Protein AF-A0A3B8W548-F1 (afdb_monomer_lite)

pLDDT: mean 70.8, std 14.79, range [34.06, 85.5]

Secondary structure (DSSP, 8-state):
--HHHHHHHHHHH--S---HHHHHHHHHHHHHHTT--HHHHHHS-HHHHHHHS-SHHHHHHHHHHHHHHHHHH--HHHHHHHHHHHHHHHHHHHHHHHHHH--

Radius of gyration: 14.41 Å; chains: 1; bounding box: 31×33×42 Å

Foldseek 3Di:
DPVLVVLLCVLVVPPDDDDLVVLVVSLQVLQVVLVHHPVCLLPPDLVVSVVSLVDPVSLVSNLSSLVSNCVRPVDPSSVVSNVVSVVVNVVVVVVVVVVVVVD

Structure (mmCIF, N/CA/C/O backbone):
data_AF-A0A3B8W548-F1
#
_entry.id   AF-A0A3B8W548-F1
#
loop_
_atom_site.group_PDB
_atom_site.id
_atom_site.type_symbol
_atom_site.label_atom_id
_atom_site.label_alt_id
_atom_site.label_comp_id
_atom_site.label_asym_id
_atom_site.label_entity_id
_atom_site.label_seq_id
_atom_site.pdbx_PDB_ins_code
_atom_site.Cartn_x
_atom_site.Cartn_y
_atom_site.Cartn_z
_atom_site.occupancy
_atom_site.B_iso_or_equiv
_atom_site.auth_seq_id
_atom_site.auth_comp_id
_atom_site.auth_asym_id
_atom_site.auth_atom_id
_atom_site.pdbx_PDB_model_num
ATOM 1 N N . MET A 1 1 ? -1.388 -16.976 11.060 1.00 41.97 1 MET A N 1
ATOM 2 C CA . MET A 1 1 ? -1.183 -15.549 10.728 1.00 41.97 1 MET A CA 1
ATOM 3 C C . MET A 1 1 ? 0.299 -15.238 10.925 1.00 41.97 1 MET A C 1
ATOM 5 O O . MET A 1 1 ? 0.665 -14.738 11.974 1.00 41.97 1 MET A O 1
ATOM 9 N N . GLU A 1 2 ? 1.157 -15.614 9.970 1.00 41.34 2 GLU A N 1
ATOM 10 C CA . GLU A 1 2 ? 2.631 -15.479 10.090 1.00 41.34 2 GLU A CA 1
ATOM 11 C C . GLU A 1 2 ? 3.285 -14.784 8.874 1.00 41.34 2 GLU A C 1
ATOM 13 O O . GLU A 1 2 ? 4.474 -14.488 8.899 1.00 41.34 2 GLU A O 1
ATOM 18 N N . VAL A 1 3 ? 2.522 -14.485 7.814 1.00 49.03 3 VAL A N 1
ATOM 19 C CA . VAL A 1 3 ? 3.076 -14.093 6.498 1.00 49.03 3 VAL A CA 1
ATOM 20 C C . VAL A 1 3 ? 3.396 -12.593 6.412 1.00 49.03 3 VAL A C 1
ATOM 22 O O . VAL A 1 3 ? 4.478 -12.215 5.963 1.00 49.03 3 VAL A O 1
ATOM 25 N N . VAL A 1 4 ? 2.548 -11.755 7.019 1.00 54.66 4 VAL A N 1
ATOM 26 C CA . VAL A 1 4 ? 2.695 -10.289 7.047 1.00 54.66 4 VAL A CA 1
ATOM 27 C C . VAL A 1 4 ? 4.056 -9.862 7.626 1.00 54.66 4 VAL A C 1
ATOM 29 O O . VAL A 1 4 ? 4.697 -8.946 7.116 1.00 54.66 4 VAL A O 1
ATOM 32 N N . GLY A 1 5 ? 4.564 -10.579 8.635 1.00 51.75 5 GLY A N 1
ATOM 33 C CA . GLY A 1 5 ? 5.861 -10.295 9.256 1.00 51.75 5 GLY A CA 1
ATOM 34 C C . GLY A 1 5 ? 7.064 -10.496 8.328 1.00 51.75 5 GLY A C 1
ATOM 35 O O . GLY A 1 5 ? 8.041 -9.756 8.435 1.00 51.75 5 GLY A O 1
ATOM 36 N N . ALA A 1 6 ? 7.005 -11.449 7.391 1.00 59.28 6 ALA A N 1
ATOM 37 C CA . ALA A 1 6 ? 8.120 -11.748 6.491 1.00 59.28 6 ALA A CA 1
ATOM 38 C C . ALA A 1 6 ? 8.305 -10.662 5.421 1.00 59.28 6 ALA A C 1
ATOM 40 O O . ALA A 1 6 ? 9.438 -10.311 5.086 1.00 59.28 6 ALA A O 1
ATOM 41 N N . VAL A 1 7 ? 7.207 -10.094 4.918 1.00 57.03 7 VAL A N 1
ATOM 42 C CA . VAL A 1 7 ? 7.255 -9.009 3.930 1.00 57.03 7 VAL A CA 1
ATOM 43 C C . VAL A 1 7 ? 7.630 -7.682 4.580 1.00 57.03 7 VAL A C 1
ATOM 45 O O . VAL A 1 7 ? 8.486 -6.980 4.050 1.00 57.03 7 VAL A O 1
ATOM 48 N N . ILE A 1 8 ? 7.136 -7.400 5.790 1.00 58.91 8 ILE A N 1
ATOM 49 C CA . ILE A 1 8 ? 7.616 -6.271 6.606 1.00 58.91 8 ILE A CA 1
ATOM 50 C C . ILE A 1 8 ? 9.113 -6.404 6.886 1.00 58.91 8 ILE A C 1
ATOM 52 O O . ILE A 1 8 ? 9.860 -5.444 6.729 1.00 58.91 8 ILE A O 1
ATOM 56 N N . ALA A 1 9 ? 9.580 -7.597 7.259 1.00 58.41 9 ALA A N 1
ATOM 57 C CA . ALA A 1 9 ? 10.995 -7.827 7.518 1.00 58.41 9 ALA A CA 1
ATOM 58 C C . ALA A 1 9 ? 11.854 -7.628 6.261 1.00 58.41 9 ALA A C 1
ATOM 60 O O . ALA A 1 9 ? 12.977 -7.155 6.393 1.00 58.41 9 ALA A O 1
ATOM 61 N N . LYS A 1 10 ? 11.349 -7.941 5.056 1.00 57.44 10 LYS A N 1
ATOM 62 C CA . LYS A 1 10 ? 12.020 -7.621 3.782 1.00 57.44 10 LYS A CA 1
ATOM 63 C C . LYS A 1 10 ? 12.038 -6.112 3.508 1.00 57.44 10 LYS A C 1
ATOM 65 O O . LYS A 1 10 ? 13.096 -5.589 3.171 1.00 57.44 10 LYS A O 1
ATOM 70 N N . ILE A 1 11 ? 10.911 -5.425 3.716 1.00 59.72 11 ILE A N 1
ATOM 71 C CA . ILE A 1 11 ? 10.766 -3.962 3.588 1.00 59.72 11 ILE A CA 1
ATOM 72 C C . ILE A 1 11 ? 11.754 -3.237 4.519 1.00 59.72 11 ILE A C 1
ATOM 74 O O . ILE A 1 11 ? 12.483 -2.360 4.068 1.00 59.72 11 ILE A O 1
ATOM 78 N N . PHE A 1 12 ? 11.846 -3.654 5.786 1.00 55.06 12 PHE A N 1
ATOM 79 C CA . PHE A 1 12 ? 12.745 -3.064 6.787 1.00 55.06 12 PHE A CA 1
ATOM 80 C C . PHE A 1 12 ? 14.211 -3.509 6.652 1.00 55.06 12 PHE A C 1
ATOM 82 O O . PHE A 1 12 ? 15.111 -2.745 6.999 1.00 55.06 12 PHE A O 1
ATOM 89 N N . LYS A 1 13 ? 14.496 -4.731 6.166 1.00 53.56 13 LYS A N 1
ATOM 90 C CA . LYS A 1 13 ? 15.885 -5.188 5.935 1.00 53.56 13 LYS A CA 1
ATOM 91 C C . LYS A 1 13 ? 16.567 -4.456 4.791 1.00 53.56 13 LYS A C 1
ATOM 93 O O . LYS A 1 13 ? 17.797 -4.413 4.767 1.00 53.56 13 LYS A O 1
ATOM 98 N N . LEU A 1 14 ? 15.806 -3.895 3.858 1.00 52.28 14 LEU A N 1
ATOM 99 C CA . LEU A 1 14 ? 16.351 -3.046 2.811 1.00 52.28 14 LEU A CA 1
ATOM 100 C C . LEU A 1 14 ? 16.691 -1.679 3.395 1.00 52.28 14 LEU A C 1
ATOM 102 O O . LEU A 1 14 ? 15.960 -0.707 3.286 1.00 52.28 14 LEU A O 1
ATOM 106 N N . SER A 1 15 ? 17.859 -1.602 4.023 1.00 47.72 15 SER A N 1
ATOM 107 C CA . SER A 1 15 ? 18.573 -0.338 4.167 1.00 47.72 15 SER A CA 1
ATOM 108 C C . SER A 1 15 ? 18.924 0.153 2.752 1.00 47.72 15 SER A C 1
ATOM 110 O O . SER A 1 15 ? 19.820 -0.386 2.111 1.00 47.72 15 SER A O 1
ATOM 112 N N . PHE A 1 16 ? 18.132 1.100 2.239 1.00 57.56 16 PHE A N 1
ATOM 113 C CA . PHE A 1 16 ? 18.049 1.526 0.832 1.00 57.56 16 PHE A CA 1
ATOM 114 C C . PHE A 1 16 ? 19.386 1.963 0.214 1.00 57.56 16 PHE A C 1
ATOM 116 O O . PHE A 1 16 ? 19.885 3.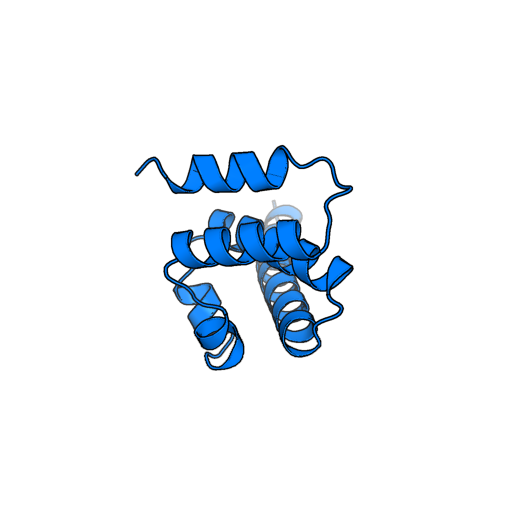047 0.523 1.00 57.56 16 PHE A O 1
ATOM 123 N N . PRO A 1 17 ? 19.904 1.175 -0.747 1.00 53.16 17 PRO A N 1
ATOM 124 C CA . PRO A 1 17 ? 19.848 1.578 -2.153 1.00 53.16 17 PRO A CA 1
ATOM 125 C C . PRO A 1 17 ? 19.493 0.387 -3.070 1.00 53.16 17 PRO A C 1
ATOM 127 O O . PRO A 1 17 ? 20.375 -0.314 -3.550 1.00 53.16 17 PRO A O 1
ATOM 130 N N . GLY A 1 18 ? 18.198 0.163 -3.318 1.00 57.16 18 GLY A N 1
ATOM 131 C CA . GLY A 1 18 ? 17.718 -0.831 -4.291 1.00 57.16 18 GLY A CA 1
ATOM 132 C C . GLY A 1 18 ? 17.405 -0.222 -5.664 1.00 57.16 18 GLY A C 1
ATOM 133 O O . GLY A 1 18 ? 17.047 0.963 -5.759 1.00 57.16 18 GLY A O 1
ATOM 134 N N . ASP A 1 19 ? 17.544 -1.040 -6.709 1.00 73.31 19 ASP A N 1
ATOM 135 C CA . ASP A 1 19 ? 17.179 -0.741 -8.099 1.00 73.31 19 ASP A CA 1
ATOM 136 C C . ASP A 1 19 ? 15.659 -0.586 -8.275 1.00 73.31 19 ASP A C 1
ATOM 138 O O . ASP A 1 19 ? 14.864 -1.101 -7.484 1.00 73.31 19 ASP A O 1
ATOM 142 N N . LYS A 1 20 ? 15.229 0.129 -9.323 1.00 75.88 20 LYS A N 1
ATOM 143 C CA . LYS A 1 20 ? 13.802 0.424 -9.558 1.00 75.88 20 LYS A CA 1
ATOM 144 C C . LYS A 1 20 ? 12.956 -0.853 -9.675 1.00 75.88 20 LYS A C 1
ATOM 146 O O . LYS A 1 20 ? 11.886 -0.918 -9.073 1.00 75.88 20 LYS A O 1
ATOM 151 N N . ASP A 1 21 ? 13.441 -1.854 -10.405 1.00 80.12 21 ASP A N 1
ATOM 152 C CA . ASP A 1 21 ? 12.778 -3.154 -10.585 1.00 80.12 21 ASP A CA 1
ATOM 153 C C . ASP A 1 21 ? 12.645 -3.946 -9.276 1.00 80.12 21 ASP A C 1
ATOM 155 O O . ASP A 1 21 ? 11.636 -4.613 -9.030 1.00 80.12 21 ASP A O 1
ATOM 159 N N . GLU A 1 22 ? 13.641 -3.842 -8.396 1.00 77.81 22 GLU A N 1
ATOM 160 C CA . GLU A 1 22 ? 13.626 -4.522 -7.103 1.00 77.81 22 GLU A CA 1
ATOM 161 C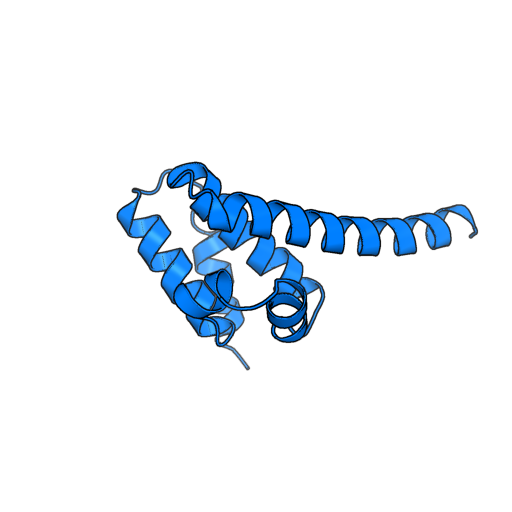 C . GLU A 1 22 ? 12.551 -3.911 -6.196 1.00 77.81 22 GLU A C 1
ATOM 163 O O . GLU A 1 22 ? 11.717 -4.619 -5.628 1.00 77.81 22 GLU A O 1
ATOM 168 N N . ILE A 1 23 ? 12.493 -2.578 -6.158 1.00 78.12 23 ILE A N 1
ATOM 169 C CA . ILE A 1 23 ? 11.476 -1.825 -5.417 1.00 78.12 23 ILE A CA 1
ATOM 170 C C . ILE A 1 23 ? 10.077 -2.096 -5.971 1.00 78.12 23 ILE A C 1
ATOM 172 O O . ILE A 1 23 ? 9.128 -2.246 -5.203 1.00 78.12 23 ILE A O 1
ATOM 176 N N . GLU A 1 24 ? 9.933 -2.215 -7.290 1.00 82.56 24 GLU A N 1
ATOM 177 C CA . GLU A 1 24 ? 8.671 -2.598 -7.917 1.00 82.56 24 GLU A CA 1
ATOM 178 C C . GLU A 1 24 ? 8.219 -4.011 -7.526 1.00 82.56 24 GLU A C 1
ATOM 180 O O . GLU A 1 24 ? 7.030 -4.233 -7.259 1.00 82.56 24 GLU A O 1
ATOM 185 N N . THR A 1 25 ? 9.158 -4.950 -7.443 1.00 83.00 25 THR A N 1
ATOM 186 C CA . THR A 1 25 ? 8.883 -6.321 -7.011 1.00 83.00 25 THR A CA 1
ATOM 187 C C . THR A 1 25 ? 8.394 -6.339 -5.566 1.00 83.00 25 THR A C 1
ATOM 189 O O . THR A 1 25 ? 7.312 -6.857 -5.297 1.00 83.00 25 THR A O 1
ATOM 192 N N . ILE A 1 26 ? 9.120 -5.690 -4.651 1.00 78.38 26 ILE A N 1
ATOM 193 C CA . ILE A 1 26 ? 8.762 -5.612 -3.225 1.00 78.38 26 ILE A CA 1
ATOM 194 C C . ILE A 1 26 ? 7.419 -4.916 -3.030 1.00 78.38 26 ILE A C 1
ATOM 196 O O . ILE A 1 26 ? 6.601 -5.365 -2.232 1.00 78.38 26 ILE A O 1
ATOM 200 N N . PHE A 1 27 ? 7.165 -3.842 -3.778 1.00 83.00 27 PHE A N 1
ATOM 201 C CA . PHE A 1 27 ? 5.885 -3.146 -3.749 1.00 83.00 27 PHE A CA 1
ATOM 202 C C . PHE A 1 27 ? 4.736 -4.063 -4.174 1.00 83.00 27 PHE A C 1
ATOM 204 O O . PHE A 1 27 ? 3.704 -4.123 -3.511 1.00 83.00 27 PHE A O 1
ATOM 211 N N . THR A 1 28 ? 4.928 -4.828 -5.248 1.00 83.25 28 THR A N 1
ATOM 212 C CA . THR A 1 28 ? 3.920 -5.763 -5.759 1.00 83.25 28 THR A CA 1
ATOM 213 C C . THR A 1 28 ? 3.695 -6.944 -4.811 1.00 83.25 28 THR A C 1
ATOM 215 O O . THR A 1 28 ? 2.552 -7.354 -4.618 1.00 83.25 28 THR A O 1
ATOM 218 N N . GLU A 1 29 ? 4.752 -7.485 -4.200 1.00 83.00 29 GLU A N 1
ATOM 219 C CA . GLU A 1 29 ? 4.636 -8.515 -3.160 1.00 83.00 29 GLU A CA 1
ATOM 220 C C . GLU A 1 29 ? 3.925 -7.971 -1.915 1.00 83.00 29 GLU A C 1
ATOM 222 O O . GLU A 1 29 ? 2.989 -8.595 -1.426 1.00 83.00 29 GLU A O 1
ATOM 227 N N . GLY A 1 30 ? 4.299 -6.774 -1.455 1.00 79.38 30 GLY A N 1
ATOM 228 C CA . GLY A 1 30 ? 3.656 -6.095 -0.334 1.00 79.38 30 GLY A CA 1
ATOM 229 C C . GLY A 1 30 ? 2.169 -5.869 -0.561 1.00 79.38 30 GLY A C 1
ATOM 230 O O . GLY A 1 30 ? 1.372 -6.179 0.312 1.00 79.38 30 GLY A O 1
ATOM 231 N N . LEU A 1 31 ? 1.770 -5.418 -1.751 1.00 83.88 31 LEU A N 1
ATOM 232 C CA . LEU A 1 31 ? 0.358 -5.266 -2.102 1.00 83.88 31 LEU A CA 1
ATOM 233 C C . LEU A 1 31 ? -0.423 -6.579 -1.973 1.00 83.88 31 LEU A C 1
ATOM 235 O O . LEU A 1 31 ? -1.505 -6.581 -1.388 1.00 83.88 31 LEU A O 1
ATOM 239 N N . LYS A 1 32 ? 0.138 -7.693 -2.460 1.00 82.19 32 LYS A N 1
ATOM 240 C CA . LYS A 1 32 ? -0.508 -9.011 -2.376 1.00 82.19 32 LYS A CA 1
ATOM 241 C C . LYS A 1 32 ? -0.749 -9.452 -0.934 1.00 82.19 32 LYS A C 1
ATOM 243 O O . LYS A 1 32 ? -1.790 -10.039 -0.662 1.00 82.19 32 LYS A O 1
ATOM 248 N N . GLU A 1 33 ? 0.157 -9.128 -0.012 1.00 78.31 33 GLU A N 1
ATOM 249 C CA . GLU A 1 33 ? -0.018 -9.432 1.417 1.00 78.31 33 GLU A CA 1
ATOM 250 C C . GLU A 1 33 ? -1.206 -8.702 2.049 1.00 78.31 33 GLU A C 1
ATOM 252 O O . GLU A 1 33 ? -1.803 -9.195 3.005 1.00 78.31 33 GLU A O 1
ATOM 257 N N . PHE A 1 34 ? -1.561 -7.534 1.514 1.00 75.38 34 PHE A N 1
ATOM 258 C CA . PHE A 1 34 ? -2.727 -6.765 1.944 1.00 75.38 34 PHE A CA 1
ATOM 259 C C . PHE A 1 34 ? -3.989 -7.083 1.130 1.00 75.38 34 PHE A C 1
ATOM 261 O O . PHE A 1 34 ? -4.980 -6.366 1.254 1.00 75.38 34 PHE A O 1
ATOM 268 N N . ASP A 1 35 ? -3.973 -8.128 0.293 1.00 80.19 35 ASP A N 1
ATOM 269 C CA . ASP A 1 35 ? -5.065 -8.445 -0.639 1.00 80.19 35 ASP A CA 1
ATOM 270 C C . ASP A 1 35 ? -5.410 -7.242 -1.548 1.00 80.19 35 ASP A C 1
ATOM 272 O O . ASP A 1 35 ? -6.568 -6.901 -1.823 1.00 80.19 35 ASP A O 1
ATOM 276 N N . LEU A 1 36 ? -4.358 -6.537 -1.967 1.00 83.56 36 LEU A N 1
ATOM 277 C CA . LEU A 1 36 ? -4.395 -5.371 -2.836 1.00 83.56 36 LEU A CA 1
ATOM 278 C C . LEU A 1 36 ? -3.564 -5.638 -4.094 1.00 83.56 36 LEU A C 1
ATOM 280 O O . LEU A 1 36 ? -2.661 -6.473 -4.137 1.00 83.56 36 LEU A O 1
ATOM 284 N N . SER A 1 37 ? -3.866 -4.897 -5.153 1.00 84.75 37 SER A N 1
ATOM 285 C CA . SER A 1 37 ? -3.111 -4.926 -6.404 1.00 84.75 37 SER A CA 1
ATOM 286 C C . SER A 1 37 ? -2.815 -3.505 -6.869 1.00 84.75 37 SER A C 1
ATOM 288 O O . SER A 1 37 ? -3.478 -2.564 -6.431 1.00 84.75 37 SER A O 1
ATOM 290 N N . LYS A 1 38 ? -1.834 -3.342 -7.770 1.00 79.25 38 LYS A N 1
ATOM 291 C CA . LYS A 1 38 ? -1.512 -2.035 -8.372 1.00 79.25 38 LYS A CA 1
ATOM 292 C C . LYS A 1 38 ? -2.724 -1.404 -9.063 1.00 79.25 38 LYS A C 1
ATOM 294 O O . LYS A 1 38 ? -2.868 -0.189 -9.043 1.00 79.25 38 LYS A O 1
ATOM 299 N N . ASP A 1 39 ? -3.585 -2.230 -9.648 1.00 81.75 39 ASP A N 1
ATOM 300 C CA . ASP A 1 39 ? -4.828 -1.776 -10.264 1.00 81.75 39 ASP A CA 1
ATOM 301 C C . ASP A 1 39 ? -5.812 -1.311 -9.189 1.00 81.75 39 ASP A C 1
ATOM 303 O O . ASP A 1 39 ? -6.267 -0.173 -9.214 1.00 81.75 39 ASP A O 1
ATOM 307 N N . SER A 1 40 ? -6.024 -2.134 -8.157 1.00 80.81 40 SER A N 1
ATOM 308 C CA . SER A 1 40 ? -6.930 -1.814 -7.051 1.00 80.81 40 SER A CA 1
ATOM 309 C C . SER A 1 40 ? -6.562 -0.510 -6.347 1.00 80.81 40 SER A C 1
ATOM 311 O O . SER A 1 40 ? -7.440 0.291 -6.078 1.00 80.81 40 SER A O 1
ATOM 313 N N . ILE A 1 41 ? -5.285 -0.246 -6.075 1.00 80.88 41 ILE A N 1
ATOM 314 C CA . ILE A 1 41 ? -4.877 1.006 -5.410 1.00 80.88 41 ILE A CA 1
ATOM 315 C C . ILE A 1 41 ? -5.005 2.246 -6.307 1.00 80.88 41 ILE A C 1
ATOM 317 O O . ILE A 1 41 ? -4.972 3.361 -5.793 1.00 80.88 41 ILE A O 1
ATOM 321 N N . ARG A 1 42 ? -5.119 2.060 -7.629 1.00 78.69 42 ARG A N 1
ATOM 322 C CA . ARG A 1 42 ? -5.342 3.134 -8.607 1.00 78.69 42 ARG A CA 1
ATOM 323 C C . ARG A 1 42 ? -6.826 3.376 -8.857 1.00 78.69 42 ARG A C 1
ATOM 325 O O . ARG A 1 42 ? -7.228 4.511 -9.084 1.00 78.69 42 ARG A O 1
ATOM 332 N N . THR A 1 43 ? -7.636 2.319 -8.830 1.00 81.75 43 THR A N 1
ATOM 333 C CA . THR A 1 43 ? -9.070 2.391 -9.129 1.00 81.75 43 THR A CA 1
ATOM 334 C C . THR A 1 43 ? -9.934 2.581 -7.890 1.00 81.75 43 THR A C 1
ATOM 336 O O . THR A 1 43 ? -10.994 3.197 -7.980 1.00 81.75 43 THR A O 1
ATOM 339 N N . LEU A 1 44 ? -9.530 2.018 -6.748 1.00 80.00 44 LEU A N 1
ATOM 340 C CA . LEU A 1 44 ? -10.3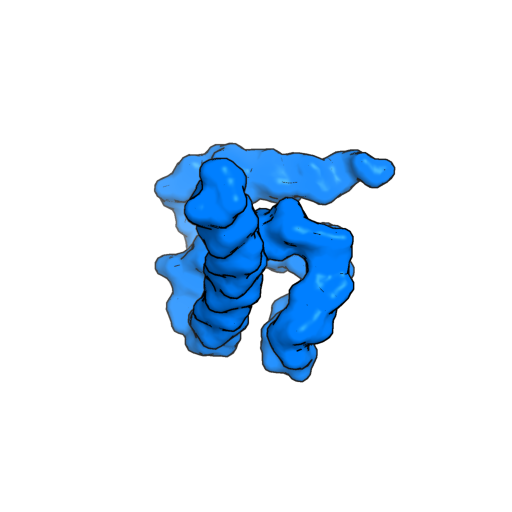04 2.096 -5.515 1.00 80.00 44 LEU A CA 1
ATOM 341 C C . LEU A 1 44 ? -10.073 3.439 -4.819 1.00 80.00 44 LEU A C 1
ATOM 343 O O . LEU A 1 44 ? -8.957 3.970 -4.824 1.00 80.00 44 LEU A O 1
ATOM 347 N N . PRO A 1 45 ? -11.107 3.980 -4.159 1.00 81.75 45 PRO A N 1
ATOM 348 C CA . PRO A 1 45 ? -10.927 5.116 -3.280 1.00 81.75 45 PRO A CA 1
ATOM 349 C C . PRO A 1 45 ? -9.988 4.746 -2.129 1.00 81.75 45 PRO A C 1
ATOM 351 O O . PRO A 1 45 ? -10.035 3.646 -1.580 1.00 81.75 45 PRO A O 1
ATOM 354 N N . VAL A 1 46 ? -9.139 5.698 -1.738 1.00 77.56 46 VAL A N 1
ATOM 355 C CA . VAL A 1 46 ? -8.145 5.501 -0.672 1.00 77.56 46 VAL A CA 1
ATOM 356 C C . VAL A 1 46 ? -8.790 5.026 0.628 1.00 77.56 46 VAL A C 1
ATOM 358 O O . VAL A 1 46 ? -8.221 4.186 1.311 1.00 77.56 46 VAL A O 1
ATOM 361 N N . ASP A 1 47 ? -9.993 5.494 0.944 1.00 78.06 47 ASP A N 1
ATOM 362 C CA . ASP A 1 47 ? -10.735 5.063 2.128 1.00 78.06 47 ASP A CA 1
ATOM 363 C C . ASP A 1 47 ? -11.068 3.561 2.110 1.00 78.06 47 ASP A C 1
ATOM 365 O O . ASP A 1 47 ? -11.009 2.916 3.152 1.00 78.06 47 ASP A O 1
ATOM 369 N N . GLU A 1 48 ? -11.328 2.966 0.940 1.00 83.25 48 GLU A N 1
ATOM 370 C CA . GLU A 1 48 ? -11.512 1.512 0.815 1.00 83.25 48 GLU A CA 1
ATOM 371 C C . GLU A 1 48 ? -10.194 0.750 0.933 1.00 83.25 48 GLU A C 1
ATOM 373 O O . GLU A 1 48 ? -10.150 -0.318 1.545 1.00 83.25 48 GLU A O 1
ATOM 378 N N . VAL A 1 49 ? -9.106 1.311 0.396 1.00 82.38 49 VAL A N 1
ATOM 379 C CA . VAL A 1 49 ? -7.758 0.762 0.594 1.00 82.38 49 VAL A CA 1
ATOM 380 C C . VAL A 1 49 ? -7.432 0.736 2.088 1.00 82.38 49 VAL A C 1
ATOM 382 O O . VAL A 1 49 ? -6.996 -0.286 2.603 1.00 82.38 49 VAL A O 1
ATOM 385 N N . ILE A 1 50 ? -7.718 1.820 2.808 1.00 76.25 50 ILE A N 1
ATOM 386 C CA . ILE A 1 50 ? -7.526 1.916 4.258 1.00 76.25 50 ILE A CA 1
ATOM 387 C C . ILE A 1 50 ? -8.456 0.963 5.008 1.00 76.25 50 ILE A C 1
ATOM 389 O O . ILE A 1 50 ? -8.008 0.303 5.934 1.00 76.25 50 ILE A O 1
ATOM 393 N N . ALA A 1 51 ? -9.720 0.834 4.603 1.00 80.50 51 ALA A N 1
ATOM 394 C CA . ALA A 1 51 ? -10.647 -0.113 5.220 1.00 80.50 51 ALA A CA 1
ATOM 395 C C . ALA A 1 51 ? -10.196 -1.575 5.042 1.00 80.50 51 ALA A C 1
ATOM 397 O O . ALA A 1 51 ? -10.403 -2.394 5.938 1.00 80.50 51 ALA A O 1
ATOM 398 N N . LYS A 1 52 ? -9.546 -1.901 3.914 1.00 78.44 52 LYS A N 1
ATOM 399 C CA . LYS A 1 52 ? -8.885 -3.199 3.689 1.00 78.44 52 LYS A CA 1
ATOM 400 C C . LYS A 1 52 ? -7.654 -3.390 4.578 1.00 78.44 52 LYS A C 1
ATOM 402 O O . LYS A 1 52 ? -7.384 -4.508 5.016 1.00 78.44 52 LYS A O 1
ATOM 407 N N . LEU A 1 53 ? -6.924 -2.315 4.873 1.00 76.50 53 LEU A N 1
ATOM 408 C CA . LEU A 1 53 ? -5.832 -2.299 5.845 1.00 76.50 53 LEU A CA 1
ATO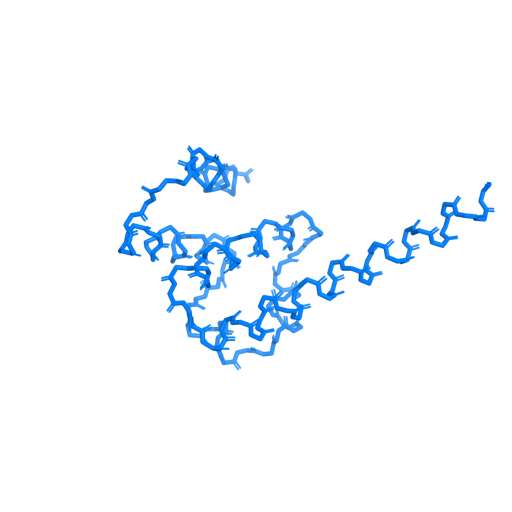M 409 C C . LEU A 1 53 ? -6.438 -2.312 7.257 1.00 76.50 53 LEU A C 1
ATOM 411 O O . LEU A 1 53 ? -6.546 -1.284 7.916 1.00 76.50 53 LEU A O 1
ATOM 415 N N . GLY A 1 54 ? -6.858 -3.494 7.710 1.00 66.31 54 GLY A N 1
ATOM 416 C CA . GLY A 1 54 ? -7.610 -3.764 8.945 1.00 66.31 54 GLY A CA 1
ATOM 417 C C . GLY A 1 54 ? -6.992 -3.334 10.289 1.00 66.31 54 GLY A C 1
ATOM 418 O O . GLY A 1 54 ? -7.398 -3.848 11.331 1.00 66.31 54 GLY A O 1
ATOM 419 N N . GLY A 1 55 ? -6.041 -2.396 10.318 1.00 73.50 55 GLY A N 1
ATOM 420 C CA . GLY A 1 55 ? -5.529 -1.789 11.539 1.00 73.50 55 GLY A CA 1
ATOM 421 C C . GLY A 1 55 ? -4.484 -0.695 11.311 1.00 73.50 55 GLY A C 1
ATOM 422 O O . GLY A 1 55 ? -3.821 -0.623 10.276 1.00 73.50 55 GLY A O 1
ATOM 423 N N . LYS A 1 56 ? -4.276 0.130 12.347 1.00 75.31 56 LYS A N 1
ATOM 424 C CA . LYS A 1 56 ? -3.290 1.229 12.365 1.00 75.31 56 LYS A CA 1
ATOM 425 C C . LYS A 1 56 ? -1.877 0.770 11.980 1.00 75.31 56 LYS A C 1
ATOM 427 O O . LYS A 1 56 ? -1.219 1.434 11.1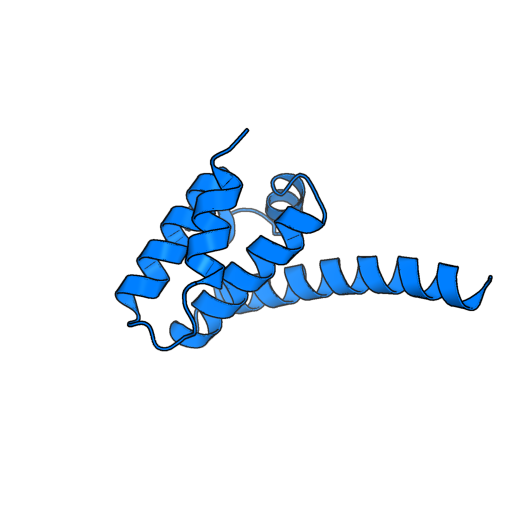94 1.00 75.31 56 LYS A O 1
ATOM 432 N N . GLN A 1 57 ? -1.441 -0.391 12.472 1.00 74.69 57 GLN A N 1
ATOM 433 C CA . GLN A 1 57 ? -0.114 -0.930 12.163 1.00 74.69 57 GLN A CA 1
ATOM 434 C C . GLN A 1 57 ? 0.036 -1.285 10.674 1.00 74.69 57 GLN A C 1
ATOM 436 O O . GLN A 1 57 ? 1.062 -0.986 10.073 1.00 74.69 57 GLN A O 1
ATOM 441 N N . GLN A 1 58 ? -0.993 -1.873 10.054 1.00 76.81 58 GLN A N 1
ATOM 442 C CA . GLN A 1 58 ? -0.994 -2.176 8.617 1.00 76.81 58 GLN A CA 1
ATOM 443 C C . GLN A 1 58 ? -1.016 -0.895 7.784 1.00 76.81 58 GLN A C 1
ATOM 445 O O . GLN A 1 58 ? -0.317 -0.814 6.779 1.00 76.81 58 GLN A O 1
ATOM 450 N N . LEU A 1 59 ? -1.756 0.120 8.237 1.00 81.06 59 LEU A N 1
ATOM 451 C CA . LEU A 1 59 ? -1.766 1.442 7.624 1.00 81.06 59 LEU A CA 1
ATOM 452 C C . LEU A 1 59 ? -0.377 2.099 7.655 1.00 81.06 59 LEU A C 1
ATOM 454 O O . LEU A 1 59 ? 0.069 2.612 6.632 1.00 81.06 59 LEU A O 1
ATOM 458 N N . GLU A 1 60 ? 0.325 2.061 8.791 1.00 79.00 60 GLU A N 1
ATOM 459 C CA . GLU A 1 60 ? 1.693 2.590 8.927 1.00 79.00 60 GLU A CA 1
ATOM 460 C C . GLU A 1 60 ? 2.660 1.896 7.959 1.00 79.00 60 GLU A C 1
ATOM 462 O O . GLU A 1 60 ? 3.339 2.560 7.176 1.00 79.00 60 GLU A O 1
ATOM 467 N N . LEU A 1 61 ? 2.641 0.563 7.934 1.00 77.50 61 LEU A N 1
ATOM 468 C CA . LEU A 1 61 ? 3.483 -0.249 7.052 1.00 77.50 61 LEU A CA 1
ATOM 469 C C . LEU A 1 61 ? 3.193 -0.009 5.571 1.00 77.50 61 LEU A C 1
ATOM 471 O O . LEU A 1 61 ? 4.108 0.137 4.762 1.00 77.50 61 LEU A O 1
ATOM 475 N N . PHE A 1 62 ? 1.914 0.050 5.211 1.00 82.25 62 PHE A N 1
ATOM 476 C CA . PHE A 1 62 ? 1.495 0.309 3.843 1.00 82.25 62 PHE A CA 1
ATOM 477 C C . PHE A 1 62 ? 1.884 1.719 3.394 1.00 82.25 62 PHE A C 1
ATOM 479 O O . PHE A 1 62 ? 2.353 1.914 2.275 1.00 82.25 62 PHE A O 1
ATOM 486 N N . THR A 1 63 ? 1.757 2.706 4.281 1.00 82.94 63 THR A N 1
ATOM 487 C CA . THR A 1 63 ? 2.182 4.084 4.003 1.00 82.94 63 THR A CA 1
ATOM 488 C C . THR A 1 63 ? 3.680 4.161 3.737 1.00 82.94 63 THR A C 1
ATOM 490 O O . THR A 1 63 ? 4.111 4.870 2.823 1.00 82.94 63 THR A O 1
ATOM 493 N N . GLU A 1 64 ? 4.481 3.418 4.498 1.00 80.56 64 GLU A N 1
ATOM 494 C CA . GLU A 1 64 ? 5.929 3.352 4.315 1.00 80.56 64 GLU A CA 1
ATOM 495 C C . GLU A 1 64 ? 6.299 2.673 2.985 1.00 80.56 64 GLU A C 1
ATOM 497 O O . GLU A 1 64 ? 7.091 3.214 2.210 1.00 80.56 64 GLU A O 1
ATOM 502 N N . LEU A 1 65 ? 5.628 1.564 2.656 1.00 81.44 65 LEU A N 1
ATOM 503 C CA . LEU A 1 65 ? 5.762 0.849 1.384 1.00 81.44 65 LEU A CA 1
ATOM 504 C C . LEU A 1 65 ? 5.443 1.746 0.173 1.00 81.44 65 LEU A C 1
ATOM 506 O O . LEU A 1 65 ? 6.215 1.809 -0.786 1.00 81.44 65 LEU A O 1
ATOM 510 N N . VAL A 1 66 ? 4.330 2.484 0.221 1.00 83.44 66 VAL A N 1
ATOM 511 C CA . VAL A 1 66 ? 3.950 3.434 -0.837 1.00 83.44 66 VAL A CA 1
ATOM 512 C C . VAL A 1 66 ? 4.949 4.590 -0.910 1.00 83.44 66 VAL A C 1
ATOM 514 O O . VAL A 1 66 ? 5.369 4.971 -2.001 1.00 83.44 66 VAL A O 1
ATOM 517 N N . THR A 1 67 ? 5.387 5.130 0.232 1.00 83.06 67 THR A N 1
ATOM 518 C CA . THR A 1 67 ? 6.367 6.231 0.283 1.00 83.06 67 THR A CA 1
ATOM 519 C C . THR A 1 67 ? 7.688 5.843 -0.377 1.00 83.06 67 THR A C 1
ATOM 521 O O . THR A 1 67 ? 8.257 6.625 -1.143 1.00 83.06 67 THR A O 1
ATOM 524 N N . MET A 1 68 ? 8.155 4.626 -0.122 1.00 78.81 68 MET A N 1
ATOM 525 C CA . MET A 1 68 ? 9.356 4.063 -0.724 1.00 78.81 68 MET A CA 1
ATOM 526 C C . MET A 1 68 ? 9.231 3.937 -2.245 1.00 78.81 68 MET A C 1
ATOM 528 O O . MET A 1 68 ? 10.098 4.420 -2.977 1.00 78.81 68 MET A O 1
ATOM 532 N N . TYR A 1 69 ? 8.141 3.331 -2.724 1.00 81.75 69 TYR A N 1
ATOM 533 C CA . TYR A 1 69 ? 7.904 3.150 -4.155 1.00 81.75 69 TYR A CA 1
ATOM 534 C C . TYR A 1 69 ? 7.810 4.496 -4.882 1.00 81.75 69 TYR A C 1
ATOM 536 O O . TYR A 1 69 ? 8.461 4.704 -5.908 1.00 81.75 69 TYR A O 1
ATOM 544 N N . VAL A 1 70 ? 7.061 5.447 -4.321 1.00 82.81 70 VAL A N 1
ATOM 545 C CA . VAL A 1 70 ? 6.895 6.795 -4.878 1.00 82.81 70 VAL A CA 1
ATOM 546 C C . VAL A 1 70 ? 8.218 7.550 -4.940 1.00 82.81 70 VAL A C 1
ATOM 548 O O . VAL A 1 70 ? 8.510 8.171 -5.957 1.00 82.81 70 VAL A O 1
ATOM 551 N N . SER A 1 71 ? 9.058 7.445 -3.907 1.00 79.31 71 SER A N 1
ATOM 552 C CA . SER A 1 71 ? 10.361 8.130 -3.863 1.00 79.31 71 SER A CA 1
ATOM 553 C C . SER A 1 71 ? 11.313 7.696 -4.985 1.00 79.31 71 SER A C 1
ATOM 555 O O . SER A 1 71 ? 12.293 8.382 -5.267 1.00 79.31 71 SER A O 1
ATOM 557 N N . LYS A 1 72 ? 11.048 6.548 -5.620 1.00 79.69 72 LYS A N 1
ATOM 558 C CA . LYS A 1 72 ? 11.901 5.949 -6.656 1.00 79.69 72 LYS A CA 1
ATOM 559 C C . LYS A 1 72 ? 11.268 5.955 -8.038 1.00 79.69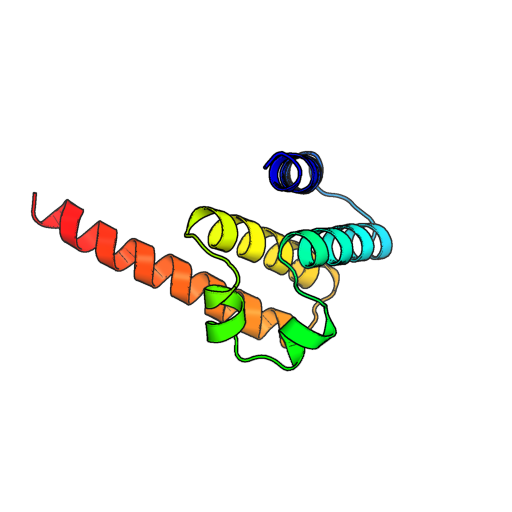 72 LYS A C 1
ATOM 561 O O . LYS A 1 72 ? 11.980 6.050 -9.033 1.00 79.69 72 LYS A O 1
ATOM 566 N N . THR A 1 73 ? 9.945 5.871 -8.107 1.00 78.75 73 THR A N 1
ATOM 567 C CA . THR A 1 73 ? 9.203 5.852 -9.372 1.00 78.75 73 THR A CA 1
ATOM 568 C C . THR A 1 73 ? 8.641 7.212 -9.767 1.00 78.75 73 THR A C 1
ATOM 570 O O . THR A 1 73 ? 8.383 7.411 -10.950 1.00 78.75 73 THR A O 1
ATOM 573 N N . ASN A 1 74 ? 8.488 8.144 -8.816 1.00 78.50 74 ASN A N 1
ATOM 574 C CA . ASN A 1 74 ? 7.760 9.405 -8.992 1.00 78.50 74 ASN A CA 1
ATOM 575 C C . ASN A 1 74 ? 6.357 9.207 -9.600 1.00 78.50 74 ASN A C 1
ATOM 577 O O . ASN A 1 74 ? 5.893 10.033 -10.383 1.00 78.50 74 ASN A O 1
ATOM 581 N N . ASP A 1 75 ? 5.689 8.100 -9.262 1.00 80.62 75 ASP A N 1
ATOM 582 C CA . ASP A 1 75 ? 4.343 7.793 -9.750 1.00 80.62 75 ASP A CA 1
ATOM 583 C C . ASP A 1 75 ? 3.318 8.800 -9.163 1.00 80.62 75 ASP A C 1
ATOM 585 O O . ASP A 1 75 ? 3.177 8.884 -7.935 1.00 80.62 75 ASP A O 1
ATOM 589 N N . PRO A 1 76 ? 2.636 9.607 -10.003 1.00 78.88 76 PRO A N 1
ATOM 590 C CA . PRO A 1 76 ? 1.745 10.675 -9.548 1.00 78.88 76 PRO A CA 1
ATOM 591 C C . PRO A 1 76 ? 0.453 10.161 -8.903 1.00 78.88 76 PRO A C 1
ATOM 593 O O . PRO A 1 76 ? -0.054 10.799 -7.977 1.00 78.88 76 PRO A O 1
ATOM 596 N N . ASP A 1 77 ? -0.052 9.001 -9.325 1.00 75.25 77 ASP A N 1
ATOM 597 C CA . ASP A 1 77 ? -1.248 8.388 -8.740 1.00 75.25 77 ASP A CA 1
ATOM 598 C C . ASP A 1 77 ? -0.968 7.931 -7.302 1.00 75.25 77 ASP A C 1
ATOM 600 O O . ASP A 1 77 ? -1.779 8.112 -6.389 1.00 75.25 77 ASP A O 1
ATOM 604 N N . LEU A 1 78 ? 0.240 7.413 -7.068 1.00 81.44 78 LEU A N 1
ATOM 605 C CA . LEU A 1 78 ? 0.670 6.979 -5.744 1.00 81.44 78 LEU A CA 1
ATOM 606 C C . LEU A 1 78 ? 1.177 8.124 -4.858 1.00 81.44 78 LEU A C 1
ATOM 608 O O . LEU A 1 78 ? 1.139 7.991 -3.634 1.00 81.44 78 LEU A O 1
ATOM 612 N N . LEU A 1 79 ? 1.592 9.262 -5.427 1.00 83.38 79 LEU A N 1
ATOM 613 C CA . LEU A 1 79 ? 1.879 10.489 -4.668 1.00 83.38 79 LEU A CA 1
ATOM 614 C C . LEU A 1 79 ? 0.641 10.971 -3.904 1.00 83.38 79 LEU A C 1
ATOM 616 O O . LEU A 1 79 ? 0.732 11.270 -2.709 1.00 83.38 79 LEU A O 1
ATOM 620 N N . LEU A 1 80 ? -0.516 10.999 -4.573 1.00 82.25 80 LEU A N 1
ATOM 621 C CA . LEU A 1 80 ? -1.785 11.381 -3.955 1.00 82.25 80 LEU A CA 1
ATOM 622 C C . LEU A 1 80 ? -2.225 10.357 -2.898 1.00 82.25 80 LEU A C 1
ATOM 624 O O . LEU A 1 80 ? -2.651 10.740 -1.806 1.00 82.25 80 LEU A O 1
ATOM 628 N N . LEU A 1 81 ? -2.075 9.060 -3.192 1.00 84.12 81 LEU A N 1
ATOM 629 C CA . LEU A 1 81 ? -2.341 7.979 -2.239 1.00 84.12 81 LEU A CA 1
ATOM 630 C C . LEU A 1 81 ? -1.475 8.124 -0.979 1.00 84.12 81 LEU A C 1
ATOM 632 O O . LEU A 1 81 ? -1.999 8.132 0.132 1.00 84.12 81 LEU A O 1
ATOM 636 N N . ARG A 1 82 ? -0.160 8.303 -1.143 1.00 85.50 82 ARG A N 1
ATOM 637 C CA . ARG A 1 82 ? 0.804 8.513 -0.052 1.00 85.50 82 ARG A CA 1
ATOM 638 C C . ARG A 1 82 ? 0.415 9.693 0.835 1.00 85.50 82 ARG A C 1
ATOM 640 O O . ARG A 1 82 ? 0.520 9.596 2.059 1.00 85.50 82 ARG A O 1
ATOM 647 N N . GLN A 1 83 ? -0.013 10.797 0.225 1.00 83.69 83 GLN A N 1
ATOM 648 C CA . GLN A 1 83 ? -0.449 11.985 0.951 1.00 83.69 83 GLN A CA 1
ATOM 649 C C . GLN A 1 83 ? -1.688 11.682 1.795 1.00 83.69 83 GLN A C 1
ATOM 651 O O . GLN A 1 83 ? -1.635 11.849 3.007 1.00 83.69 83 GLN A O 1
ATOM 656 N N . LYS A 1 84 ? -2.739 11.108 1.200 1.00 83.81 84 LYS A N 1
ATOM 657 C CA . LYS A 1 84 ? -3.964 10.732 1.924 1.00 83.81 84 LYS A CA 1
ATOM 658 C C . LYS A 1 84 ? -3.726 9.723 3.051 1.00 83.81 84 LYS A C 1
ATOM 660 O O . LYS A 1 84 ? -4.305 9.857 4.124 1.00 83.81 84 LYS A O 1
ATOM 665 N N . LEU A 1 85 ? -2.864 8.732 2.826 1.00 84.06 85 LEU A N 1
ATOM 666 C CA . LEU A 1 85 ? -2.453 7.770 3.853 1.00 84.06 85 LEU A CA 1
ATOM 667 C C . LEU A 1 85 ? -1.722 8.467 5.016 1.00 84.06 85 LEU A C 1
ATOM 669 O O . LEU A 1 85 ? -2.012 8.204 6.184 1.00 84.06 85 LEU A O 1
ATOM 673 N N . SER A 1 86 ? -0.819 9.403 4.704 1.00 82.25 86 SER A N 1
ATOM 674 C CA . SER A 1 86 ? -0.134 10.226 5.710 1.00 82.25 86 SER A CA 1
ATOM 675 C C . SER A 1 86 ? -1.095 11.144 6.466 1.00 82.25 86 SER A C 1
ATOM 677 O O . SER A 1 86 ? -0.960 11.283 7.681 1.00 82.25 86 SER A O 1
ATOM 679 N N . ASP A 1 87 ? -2.076 11.739 5.787 1.00 82.75 87 ASP A N 1
ATOM 680 C CA . ASP A 1 87 ? -3.128 12.549 6.406 1.00 82.75 87 ASP A CA 1
ATOM 681 C C . ASP A 1 87 ? -3.975 11.714 7.370 1.00 82.75 87 ASP A C 1
ATOM 683 O O . ASP A 1 87 ? -4.187 12.126 8.506 1.00 82.75 87 ASP A O 1
ATOM 687 N N . GLN A 1 88 ? -4.379 10.504 6.978 1.00 76.81 88 GLN A N 1
ATOM 688 C CA . GLN A 1 88 ? -5.133 9.576 7.830 1.00 76.81 88 GLN A CA 1
ATOM 689 C C . GLN A 1 88 ? -4.334 9.134 9.065 1.00 76.81 88 GLN A C 1
ATOM 691 O O . GLN A 1 88 ? -4.854 9.132 10.183 1.00 76.81 88 GLN A O 1
ATOM 696 N N . LEU A 1 89 ? -3.037 8.846 8.911 1.00 74.75 89 LEU A N 1
ATOM 697 C CA . LEU A 1 89 ? -2.144 8.592 10.048 1.00 74.75 89 LEU A CA 1
ATOM 698 C C . LEU A 1 89 ? -1.976 9.821 10.948 1.00 74.75 89 LEU A C 1
ATOM 700 O O . LEU A 1 89 ? -1.910 9.687 12.172 1.00 74.75 89 LEU A O 1
ATOM 704 N N . THR A 1 90 ? -1.913 11.014 10.358 1.00 70.00 90 THR A N 1
ATOM 705 C CA . THR A 1 90 ? -1.763 12.279 11.085 1.00 70.00 90 THR A CA 1
ATOM 706 C C . THR A 1 90 ? -3.039 12.636 11.841 1.00 70.00 90 THR A C 1
ATOM 708 O O . THR A 1 90 ? -2.954 12.984 13.012 1.00 70.00 90 THR A O 1
ATOM 711 N N . GLN A 1 91 ? -4.222 12.464 11.250 1.00 62.56 91 GLN A N 1
ATOM 712 C CA . GLN A 1 91 ? -5.510 12.634 11.929 1.00 62.56 91 GLN A CA 1
ATOM 713 C C . GLN A 1 91 ? -5.659 11.655 13.102 1.00 62.56 91 GLN A C 1
ATOM 715 O O . GLN A 1 91 ? -6.022 12.068 14.203 1.00 62.56 91 GLN A O 1
ATOM 720 N N . ASN A 1 92 ? -5.247 10.394 12.928 1.00 54.16 92 ASN A N 1
ATOM 721 C CA . ASN A 1 92 ? -5.183 9.423 14.027 1.00 54.16 92 ASN A CA 1
ATOM 722 C C . ASN A 1 92 ? -4.163 9.803 15.121 1.00 54.16 92 ASN A C 1
ATOM 724 O O . ASN A 1 92 ? -4.335 9.445 16.292 1.00 54.16 92 ASN A O 1
ATOM 728 N N . LYS A 1 93 ? -3.086 10.523 14.774 1.00 48.81 93 LYS A N 1
ATOM 729 C CA . LYS A 1 93 ? -2.145 11.097 15.750 1.00 48.81 93 LYS A CA 1
ATOM 730 C C . LYS A 1 93 ? -2.718 12.332 16.447 1.00 48.81 93 LYS A C 1
ATOM 732 O O . LYS A 1 93 ? -2.511 12.462 17.646 1.00 48.81 93 LYS A O 1
ATOM 737 N N . ILE A 1 94 ? -3.460 13.195 15.752 1.00 45.69 94 ILE A N 1
ATOM 738 C CA . ILE A 1 94 ? -4.082 14.398 16.331 1.00 45.69 94 ILE A CA 1
ATOM 739 C C . ILE A 1 94 ? -5.158 14.009 17.352 1.00 45.69 94 ILE A C 1
ATOM 741 O O . ILE A 1 94 ? -5.183 14.585 18.437 1.00 45.69 94 ILE A O 1
ATOM 745 N N . CYS A 1 95 ? -5.966 12.976 17.082 1.00 41.38 95 CYS A N 1
ATOM 746 C CA . CYS A 1 95 ? -6.901 12.440 18.079 1.00 41.38 95 CYS A CA 1
ATOM 747 C C . CYS A 1 95 ? -6.195 11.891 19.333 1.00 41.38 95 CYS A C 1
ATOM 749 O O . CYS A 1 95 ? -6.725 12.037 20.426 1.00 41.38 95 CYS A O 1
ATOM 751 N N . ASN A 1 96 ? -4.983 11.334 19.211 1.00 39.03 96 ASN A N 1
ATOM 752 C CA . ASN A 1 96 ? -4.183 10.912 20.373 1.00 39.03 96 ASN A CA 1
ATOM 753 C C . ASN A 1 96 ? -3.470 12.080 21.081 1.00 39.03 96 ASN A C 1
ATOM 755 O O . ASN A 1 96 ? -3.206 12.006 22.276 1.00 39.03 96 ASN A O 1
ATOM 759 N N . PHE A 1 97 ? -3.136 13.158 20.367 1.00 34.06 97 PHE A N 1
ATOM 760 C CA . PHE A 1 97 ? -2.435 14.305 20.951 1.00 34.06 97 PHE A CA 1
ATOM 761 C C . PHE A 1 97 ? -3.369 15.175 21.804 1.00 34.06 97 PHE A C 1
ATOM 763 O O . PHE A 1 97 ? -2.946 15.697 22.831 1.00 34.06 97 PHE A O 1
ATOM 770 N N . TYR A 1 98 ? -4.647 15.290 21.427 1.00 39.44 98 TYR A N 1
ATOM 771 C CA . TYR A 1 98 ? -5.647 15.985 22.247 1.00 39.44 98 TYR A CA 1
ATOM 772 C C . TYR A 1 98 ? -6.009 15.229 23.535 1.00 39.44 98 TYR A C 1
ATOM 774 O O . TYR A 1 98 ? -6.284 15.879 24.539 1.00 39.44 98 TYR A O 1
ATOM 782 N N . ASP A 1 99 ? -5.926 13.896 23.540 1.00 40.19 99 ASP A N 1
ATOM 783 C CA . ASP A 1 99 ? -6.107 13.082 24.752 1.00 40.19 99 ASP A CA 1
ATOM 784 C C . ASP A 1 99 ? -4.902 13.215 25.713 1.00 40.19 99 ASP A C 1
ATOM 786 O O . ASP A 1 99 ? -5.059 13.267 26.929 1.00 40.19 99 ASP A O 1
ATOM 790 N N . TYR A 1 100 ? -3.690 13.391 25.166 1.00 39.84 100 TYR A N 1
ATOM 791 C CA . TYR A 1 100 ? -2.459 13.582 25.948 1.00 39.84 100 TYR A CA 1
ATOM 792 C C . TYR A 1 100 ? -2.312 14.991 26.554 1.00 39.84 100 TYR A C 1
ATOM 794 O O . TYR A 1 100 ? -1.679 15.143 27.592 1.00 39.84 100 TYR A O 1
ATOM 802 N N . ILE A 1 101 ? -2.880 16.034 25.935 1.00 49.47 101 ILE A N 1
ATOM 803 C CA . ILE A 1 101 ? -2.828 17.409 26.478 1.00 49.47 101 ILE A CA 1
ATOM 804 C C . ILE A 1 101 ? -3.912 17.644 27.556 1.00 49.47 101 ILE A C 1
ATOM 806 O O . ILE A 1 101 ? -3.814 18.607 28.316 1.00 49.47 101 ILE A O 1
ATOM 810 N N . GLN A 1 102 ? -4.931 16.780 27.652 1.00 41.56 102 GLN A N 1
ATOM 811 C CA . GLN A 1 102 ? -5.998 16.870 28.664 1.00 41.56 102 GLN A CA 1
ATOM 812 C C . GLN A 1 102 ? -5.856 15.907 29.864 1.00 41.56 102 GLN A C 1
ATOM 814 O O . GLN A 1 102 ? -6.747 15.915 30.716 1.00 41.56 102 GLN A O 1
ATOM 819 N N . SER A 1 103 ? -4.771 15.124 29.971 1.00 38.94 103 SER A N 1
ATOM 820 C CA . SER A 1 103 ? -4.437 14.337 31.180 1.00 38.94 103 SER A CA 1
ATOM 821 C C . SER A 1 103 ? -3.481 15.067 32.120 1.00 38.94 103 SER A C 1
ATOM 823 O O . SER A 1 103 ? -2.506 15.670 31.622 1.00 38.94 103 SER A O 1
#

Sequence (103 aa):
MEVVGAVIAKIFKLSFPGDKDEIETIFTEGLKEFDLSKDSIRTLPVDEVIAKLGGKQQLELFTELVTMYVSKTNDPDLLLLRQKLSDQLTQNKICNFYDYIQS